Protein AF-A0A1T4NGG3-F1 (afdb_monomer_lite)

Foldseek 3Di:
DVVVVVVVVVVVVVVCVVPPPADPVNVVVVVVVVVVVVVVVVVVVVVLVVVLVCCCVPVVDDPVVSVVVVVVVLVPDPPVVNVVVD

Organism: NCBI:txid263852

Sequence (86 aa):
TTIVAISYTLLALKQREEIDNRSIGDLFYLMVDELSDLSFVVAFKQLIELFKKISADELVLDDETLNNIISEFLSQLPKNYQRVFW

pLDDT: mean 79.2, std 8.91, range [53.88, 93.31]

Secondary structure (DSSP, 8-state):
-HHHHHHHHHHHHHHHHHH--S-HHHHHHHHHHHHHHHHHHHHHHHHHHHHHHHHHHHH---HHHHHHHHHHHHHHS-HHHHHHH-

Radius of gyration: 24.05 Å; chains: 1; bounding box: 58×28×53 Å

Structure (mmCIF, N/CA/C/O backbone):
data_AF-A0A1T4NGG3-F1
#
_entry.id   AF-A0A1T4NGG3-F1
#
loop_
_atom_site.group_PDB
_atom_site.id
_atom_site.type_symbol
_atom_site.label_atom_id
_atom_site.label_alt_id
_atom_site.label_comp_id
_atom_site.label_asym_id
_atom_site.label_entity_id
_atom_site.label_seq_id
_atom_site.pdbx_PDB_ins_code
_atom_site.Cartn_x
_atom_site.Cartn_y
_atom_site.Cartn_z
_atom_site.occupancy
_atom_site.B_iso_or_equiv
_atom_site.auth_seq_id
_atom_site.auth_comp_id
_atom_site.auth_asym_id
_atom_site.auth_atom_id
_atom_site.pdbx_PDB_model_num
ATOM 1 N N . THR A 1 1 ? 35.270 13.091 -31.512 1.00 75.06 1 THR A N 1
ATOM 2 C CA . THR A 1 1 ? 34.695 12.421 -30.324 1.00 75.06 1 THR A CA 1
ATOM 3 C C . THR A 1 1 ? 33.223 12.083 -30.520 1.00 75.06 1 THR A C 1
ATOM 5 O O . THR A 1 1 ? 32.873 10.930 -30.327 1.00 75.06 1 THR A O 1
ATOM 8 N N . THR A 1 2 ? 32.381 13.004 -31.001 1.00 83.00 2 THR A N 1
ATOM 9 C CA . THR A 1 2 ? 30.934 12.778 -31.225 1.00 83.00 2 THR A CA 1
ATOM 10 C C . THR A 1 2 ? 30.606 11.637 -32.193 1.00 83.00 2 THR A C 1
ATOM 12 O O . THR A 1 2 ? 29.766 10.806 -31.883 1.00 83.00 2 THR A O 1
ATOM 15 N N . ILE A 1 3 ? 31.299 11.547 -33.334 1.00 90.94 3 ILE A N 1
ATOM 16 C CA . ILE A 1 3 ? 31.060 10.483 -34.330 1.00 90.94 3 ILE A CA 1
ATOM 17 C C . ILE A 1 3 ? 31.343 9.102 -33.729 1.00 90.94 3 ILE A C 1
ATOM 19 O O . ILE A 1 3 ? 30.530 8.197 -33.844 1.00 90.94 3 ILE A O 1
ATOM 23 N N . VAL A 1 4 ? 32.468 8.966 -33.025 1.00 92.00 4 VAL A N 1
ATOM 24 C CA . VAL A 1 4 ? 32.854 7.715 -32.362 1.00 92.00 4 VAL A CA 1
ATOM 25 C C . VAL A 1 4 ? 31.838 7.340 -31.280 1.00 92.00 4 VAL A C 1
ATOM 27 O O . VAL A 1 4 ? 31.414 6.192 -31.226 1.00 92.00 4 VAL A O 1
ATOM 30 N N . ALA A 1 5 ? 31.383 8.306 -30.475 1.00 88.06 5 ALA A N 1
ATOM 31 C CA . ALA A 1 5 ? 30.349 8.076 -29.467 1.00 88.06 5 ALA A CA 1
ATOM 32 C C . ALA A 1 5 ? 29.026 7.596 -30.089 1.00 88.06 5 ALA A C 1
ATOM 34 O O . ALA A 1 5 ? 28.445 6.633 -29.602 1.00 88.06 5 ALA A O 1
ATOM 35 N N . ILE A 1 6 ? 28.586 8.206 -31.196 1.00 93.31 6 ILE A N 1
ATOM 36 C CA . ILE A 1 6 ? 27.376 7.787 -31.922 1.00 93.31 6 ILE A CA 1
ATOM 37 C C . ILE A 1 6 ? 27.526 6.358 -32.459 1.00 93.31 6 ILE A C 1
ATOM 39 O O . ILE A 1 6 ? 26.604 5.557 -32.316 1.00 93.31 6 ILE A O 1
ATOM 43 N N . SER A 1 7 ? 28.685 6.013 -33.024 1.00 90.94 7 SER A N 1
ATOM 44 C CA . SER A 1 7 ? 28.947 4.662 -33.530 1.00 90.94 7 SER A CA 1
ATOM 45 C C . SER A 1 7 ? 28.901 3.607 -32.424 1.00 90.94 7 SER A C 1
ATOM 47 O O . SER A 1 7 ? 28.314 2.547 -32.624 1.00 90.94 7 SER A O 1
ATOM 49 N N . TYR A 1 8 ? 29.464 3.898 -31.246 1.00 93.06 8 TYR A N 1
ATOM 50 C CA . TYR A 1 8 ? 29.378 2.993 -30.096 1.00 93.06 8 TYR A CA 1
ATOM 51 C C . TYR A 1 8 ? 27.947 2.855 -29.572 1.00 93.06 8 TYR A C 1
ATOM 53 O O . TYR A 1 8 ? 27.526 1.741 -29.273 1.00 93.06 8 TYR A O 1
ATOM 61 N N . THR A 1 9 ? 27.175 3.944 -29.518 1.00 91.25 9 THR A N 1
ATOM 62 C CA . THR A 1 9 ? 25.757 3.893 -29.132 1.00 91.25 9 THR A CA 1
ATOM 63 C C . THR A 1 9 ? 24.947 3.030 -30.099 1.00 91.25 9 THR A C 1
ATOM 65 O O . THR A 1 9 ? 24.163 2.191 -29.664 1.00 91.25 9 THR A O 1
ATOM 68 N N . LEU A 1 10 ? 25.158 3.184 -31.409 1.00 92.31 10 LEU A N 1
ATOM 69 C CA . LEU A 1 10 ? 24.472 2.380 -32.421 1.00 92.31 10 LEU A CA 1
ATOM 70 C C . LEU A 1 10 ? 24.858 0.897 -32.333 1.00 92.31 10 LEU A C 1
ATOM 72 O O . LEU A 1 10 ? 23.993 0.029 -32.431 1.00 92.31 10 LEU A O 1
ATOM 76 N N . LEU A 1 11 ? 26.142 0.604 -32.116 1.00 89.44 11 LEU A N 1
ATOM 77 C CA . LEU A 1 11 ? 26.631 -0.765 -31.964 1.00 89.44 11 LEU A CA 1
ATOM 78 C C . LEU A 1 11 ? 26.064 -1.430 -30.703 1.00 89.44 11 LEU A C 1
ATOM 80 O O . LEU A 1 11 ? 25.629 -2.574 -30.768 1.00 89.44 11 LEU A O 1
ATOM 84 N N . ALA A 1 12 ? 26.003 -0.707 -29.583 1.00 84.00 12 ALA A N 1
ATOM 85 C CA . ALA A 1 12 ? 25.399 -1.197 -28.346 1.00 84.00 12 ALA A CA 1
ATOM 86 C C . ALA A 1 12 ? 23.893 -1.467 -28.504 1.00 84.00 12 ALA A C 1
ATOM 88 O O . ALA A 1 12 ? 23.388 -2.459 -27.981 1.00 84.00 12 ALA A O 1
ATOM 89 N N . LEU A 1 13 ? 23.178 -0.624 -29.259 1.00 83.31 13 LEU A N 1
ATOM 90 C CA . LEU A 1 13 ? 21.772 -0.860 -29.601 1.00 83.31 13 LEU A CA 1
ATOM 91 C C . LEU A 1 13 ? 21.603 -2.130 -30.438 1.00 83.31 13 LEU A C 1
ATOM 93 O O . LEU A 1 13 ? 20.753 -2.954 -30.115 1.00 83.31 13 LEU A O 1
ATOM 97 N N . LYS A 1 14 ? 22.441 -2.324 -31.461 1.00 83.88 14 LYS A N 1
ATOM 98 C CA . LYS A 1 14 ? 22.408 -3.531 -32.300 1.00 83.88 14 LYS A CA 1
ATOM 99 C C . LYS A 1 14 ? 22.747 -4.795 -31.520 1.00 83.88 14 LYS A C 1
ATOM 101 O O . LYS A 1 14 ? 22.056 -5.796 -31.649 1.00 83.88 14 LYS A O 1
ATOM 106 N N . GLN A 1 15 ? 23.753 -4.720 -30.657 1.00 83.38 15 GLN A N 1
ATOM 107 C CA . GLN A 1 15 ? 24.117 -5.815 -29.769 1.00 83.38 15 GLN A CA 1
ATOM 108 C C . GLN A 1 15 ? 22.973 -6.168 -28.809 1.00 83.38 15 GLN A C 1
ATOM 110 O O . GLN A 1 15 ? 22.735 -7.344 -28.548 1.00 83.38 15 GLN A O 1
ATOM 115 N N . ARG A 1 16 ? 22.243 -5.169 -28.297 1.00 79.00 16 ARG A N 1
ATOM 116 C CA . ARG A 1 16 ? 21.061 -5.408 -27.466 1.00 79.00 16 ARG A CA 1
ATOM 117 C C . ARG A 1 16 ? 19.925 -6.045 -28.266 1.00 79.00 16 ARG A C 1
ATOM 119 O O . ARG A 1 16 ? 19.343 -6.988 -27.766 1.00 79.00 16 ARG A O 1
ATOM 126 N N . GLU A 1 17 ? 19.645 -5.591 -29.487 1.00 75.94 17 GLU A N 1
ATOM 127 C CA . GLU A 1 17 ? 18.631 -6.215 -30.358 1.00 75.94 17 GLU A CA 1
ATOM 128 C C . GLU A 1 17 ? 18.946 -7.683 -30.698 1.00 75.94 17 GLU A C 1
ATOM 130 O O . GLU A 1 17 ? 18.024 -8.481 -30.830 1.00 75.94 17 GLU A O 1
ATOM 135 N N . GLU A 1 18 ? 20.224 -8.047 -30.846 1.00 78.88 18 GLU A N 1
ATOM 136 C CA . GLU A 1 18 ? 20.623 -9.425 -31.175 1.00 78.88 18 GLU A CA 1
ATOM 137 C C . GLU A 1 18 ? 20.7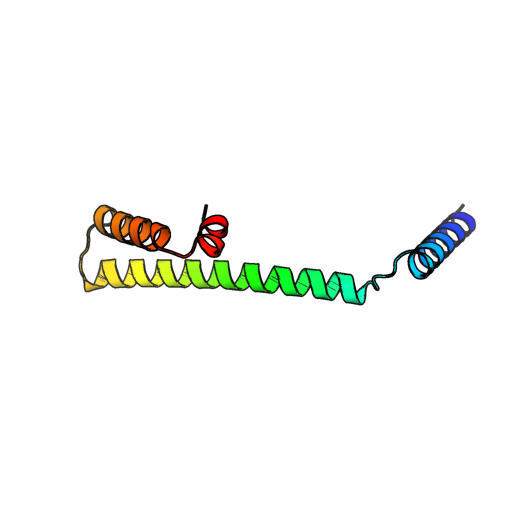07 -10.362 -29.960 1.00 78.88 18 GLU A C 1
ATOM 139 O O . GLU A 1 18 ? 20.490 -11.564 -30.105 1.00 78.88 18 GLU A O 1
ATOM 144 N N . ILE A 1 19 ? 21.053 -9.846 -28.775 1.00 77.75 19 ILE A N 1
ATOM 145 C CA . ILE A 1 19 ? 21.280 -10.660 -27.565 1.00 77.75 19 ILE A CA 1
ATOM 146 C C . ILE A 1 19 ? 20.058 -10.661 -26.636 1.00 77.75 19 ILE A C 1
ATOM 148 O O . ILE A 1 19 ? 19.790 -11.661 -25.966 1.00 77.75 19 ILE A O 1
ATOM 152 N N . ASP A 1 20 ? 19.332 -9.545 -26.555 1.00 70.50 20 ASP A N 1
ATOM 153 C CA . ASP A 1 20 ? 18.165 -9.398 -25.689 1.00 70.50 20 ASP A CA 1
ATOM 154 C C . ASP A 1 20 ? 16.921 -9.893 -26.427 1.00 70.50 20 ASP A C 1
ATOM 156 O O . ASP A 1 20 ? 16.351 -9.221 -27.283 1.00 70.50 20 ASP A O 1
ATOM 160 N N . ASN A 1 21 ? 16.482 -11.098 -26.073 1.00 67.19 21 ASN A N 1
ATOM 161 C CA . ASN A 1 21 ? 15.277 -11.706 -26.632 1.00 67.19 21 ASN A CA 1
ATOM 162 C C . ASN A 1 21 ? 13.987 -10.961 -26.223 1.00 67.19 21 ASN A C 1
ATOM 164 O O . ASN A 1 21 ? 12.906 -11.342 -26.671 1.00 67.19 21 ASN A O 1
ATOM 168 N N . ARG A 1 22 ? 14.076 -9.956 -25.334 1.00 66.56 22 ARG A N 1
ATOM 169 C CA . ARG A 1 22 ? 12.955 -9.109 -24.916 1.00 66.56 22 ARG A CA 1
ATOM 170 C C . ARG A 1 22 ? 13.022 -7.786 -25.658 1.00 66.56 22 ARG A C 1
ATOM 172 O O . ARG A 1 22 ? 13.953 -6.999 -25.490 1.00 66.56 22 ARG A O 1
ATOM 179 N N . SER A 1 23 ? 11.997 -7.508 -26.452 1.00 72.88 23 SER A N 1
ATOM 180 C CA . SER A 1 23 ? 11.867 -6.193 -27.068 1.00 72.88 23 SER A CA 1
ATOM 181 C C . SER A 1 23 ? 11.609 -5.131 -25.988 1.00 72.88 23 SER A C 1
ATOM 183 O O . SER A 1 23 ? 11.082 -5.416 -24.911 1.00 72.88 23 SER A O 1
ATOM 185 N N . ILE A 1 24 ? 11.928 -3.865 -26.275 1.00 70.19 24 ILE A N 1
ATOM 186 C CA . ILE A 1 24 ? 11.527 -2.738 -25.410 1.00 70.19 24 ILE A CA 1
ATOM 187 C C . ILE A 1 24 ? 10.003 -2.744 -25.179 1.00 70.19 24 ILE A C 1
ATOM 189 O O . ILE A 1 24 ? 9.548 -2.356 -24.106 1.00 70.19 24 ILE A O 1
ATOM 193 N N . GLY A 1 25 ? 9.228 -3.23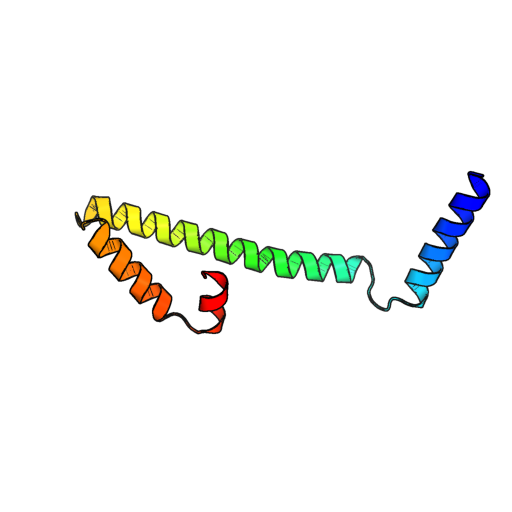4 -26.153 1.00 73.19 25 GLY A N 1
ATOM 194 C CA . GLY A 1 25 ? 7.787 -3.437 -26.021 1.00 73.19 25 GLY A CA 1
ATOM 195 C C . GLY A 1 25 ? 7.420 -4.447 -24.933 1.00 73.19 25 GLY A C 1
ATOM 196 O O . GLY A 1 25 ? 6.523 -4.169 -24.143 1.00 73.19 25 GLY A O 1
ATOM 197 N N . ASP A 1 26 ? 8.148 -5.558 -24.820 1.00 72.31 26 ASP A N 1
ATOM 198 C CA . ASP A 1 26 ? 7.907 -6.570 -23.780 1.00 72.31 26 ASP A CA 1
ATOM 199 C C . ASP A 1 26 ? 8.258 -6.043 -22.386 1.00 72.31 26 ASP A C 1
ATOM 201 O O . ASP A 1 26 ? 7.535 -6.289 -21.424 1.00 72.31 26 ASP A O 1
ATOM 205 N N . LEU A 1 27 ? 9.338 -5.263 -22.269 1.00 75.00 27 LEU A N 1
ATOM 206 C CA . LEU A 1 27 ? 9.688 -4.592 -21.013 1.00 75.00 27 LEU A CA 1
ATOM 207 C C . LEU A 1 27 ? 8.641 -3.543 -20.622 1.00 75.00 27 LEU A C 1
ATOM 209 O O . LEU A 1 27 ? 8.283 -3.445 -19.452 1.00 75.00 27 LEU A O 1
ATOM 213 N N . PHE A 1 28 ? 8.127 -2.782 -21.589 1.00 73.19 28 PHE A N 1
ATOM 214 C CA . PHE A 1 28 ? 7.032 -1.846 -21.352 1.00 73.19 28 PHE A CA 1
ATOM 215 C C . PHE A 1 28 ? 5.763 -2.577 -20.901 1.00 73.19 28 PHE A C 1
ATOM 217 O O . PHE A 1 28 ? 5.127 -2.144 -19.946 1.00 73.19 28 PHE A O 1
ATOM 224 N N . TYR A 1 29 ? 5.429 -3.706 -21.528 1.00 75.75 29 TYR A N 1
ATOM 225 C CA . TYR A 1 29 ? 4.269 -4.513 -21.155 1.00 75.75 29 TYR A CA 1
ATOM 226 C C . TYR A 1 29 ? 4.387 -5.061 -19.728 1.00 75.75 29 TYR A C 1
ATOM 228 O O . TYR A 1 29 ? 3.452 -4.921 -18.948 1.00 75.75 29 TYR A O 1
ATOM 236 N N . LEU A 1 30 ? 5.555 -5.596 -19.355 1.00 75.06 30 LEU A N 1
ATOM 237 C CA . LEU A 1 30 ? 5.828 -6.071 -17.993 1.00 75.06 30 LEU A CA 1
ATOM 238 C C . LEU A 1 30 ? 5.717 -4.949 -16.951 1.00 75.06 30 LEU A C 1
ATOM 240 O O . LEU A 1 30 ? 5.134 -5.155 -15.892 1.00 75.06 30 LEU A O 1
ATOM 244 N N . MET A 1 31 ? 6.217 -3.746 -17.257 1.00 69.00 31 MET A N 1
ATOM 245 C CA . MET A 1 31 ? 6.064 -2.601 -16.351 1.00 69.00 31 MET A CA 1
ATOM 246 C C . MET A 1 31 ? 4.606 -2.140 -16.227 1.00 69.00 31 MET A C 1
ATOM 248 O O . MET A 1 31 ? 4.187 -1.723 -15.152 1.00 69.00 31 MET A O 1
ATOM 252 N N . VAL A 1 32 ? 3.827 -2.185 -17.310 1.00 72.06 32 VAL A N 1
ATOM 253 C CA . VAL A 1 32 ? 2.403 -1.814 -17.289 1.00 72.06 32 VAL A CA 1
ATOM 254 C C . VAL A 1 32 ? 1.569 -2.827 -16.503 1.00 72.06 32 VAL A C 1
ATOM 256 O O . VAL A 1 32 ? 0.662 -2.419 -15.778 1.00 72.06 32 VAL A O 1
ATOM 259 N N . ASP A 1 33 ? 1.891 -4.114 -16.602 1.00 73.25 33 ASP A N 1
ATOM 260 C CA . ASP A 1 33 ? 1.245 -5.174 -15.823 1.00 73.25 33 ASP A CA 1
ATOM 261 C C . ASP A 1 33 ? 1.474 -4.962 -14.314 1.00 73.25 33 ASP A C 1
ATOM 263 O O . ASP A 1 33 ? 0.516 -4.880 -13.547 1.00 73.25 33 ASP A O 1
ATOM 267 N N . GLU A 1 34 ? 2.716 -4.694 -13.893 1.00 63.94 34 GLU A N 1
ATOM 268 C CA . GLU A 1 34 ? 3.037 -4.370 -12.491 1.00 63.94 34 GLU A CA 1
ATOM 269 C C . GLU A 1 34 ? 2.398 -3.050 -12.005 1.00 63.94 34 GLU A C 1
ATOM 271 O O . GLU A 1 34 ? 2.009 -2.923 -10.839 1.00 63.94 34 GLU A O 1
ATOM 276 N N . LEU A 1 35 ? 2.238 -2.052 -12.885 1.00 63.78 35 LEU A N 1
ATOM 277 C CA . LEU A 1 35 ? 1.530 -0.803 -12.564 1.00 63.78 35 LEU A CA 1
ATOM 278 C C . LEU A 1 35 ? 0.031 -1.026 -12.306 1.00 63.78 35 LEU A C 1
ATOM 280 O O . LEU A 1 35 ? -0.576 -0.270 -11.540 1.00 63.78 35 LEU A O 1
ATOM 284 N N . SER A 1 36 ? -0.575 -2.043 -12.924 1.00 62.06 36 SER A N 1
ATOM 285 C CA . SER A 1 36 ? -1.989 -2.371 -12.716 1.00 62.06 36 SER A CA 1
ATOM 286 C C . SER A 1 36 ? -2.252 -2.907 -11.301 1.00 62.06 36 SER A C 1
ATOM 288 O O . SER A 1 36 ? -3.220 -2.497 -10.653 1.00 62.06 36 SER A O 1
ATOM 290 N N . ASP A 1 37 ? -1.324 -3.695 -10.755 1.00 62.03 37 ASP A N 1
ATOM 291 C CA . ASP A 1 37 ? -1.382 -4.175 -9.373 1.00 62.03 37 ASP A CA 1
ATOM 292 C C . ASP A 1 37 ? -1.220 -3.030 -8.362 1.00 62.03 37 ASP A C 1
ATOM 294 O O . ASP A 1 37 ? -1.947 -2.961 -7.364 1.00 62.03 37 ASP A O 1
ATOM 298 N N . LEU A 1 38 ? -0.335 -2.064 -8.642 1.00 65.69 38 LEU A N 1
ATOM 299 C CA . LEU A 1 38 ? -0.206 -0.846 -7.832 1.00 65.69 38 LEU A CA 1
ATOM 300 C C . LEU A 1 38 ? -1.530 -0.059 -7.798 1.00 65.69 38 LEU A C 1
ATOM 302 O O . LEU A 1 38 ? -1.925 0.457 -6.749 1.00 65.69 38 LEU A O 1
ATOM 306 N N . SER A 1 39 ? -2.248 -0.003 -8.924 1.00 73.25 39 SER A N 1
ATOM 307 C CA . SER A 1 39 ? -3.560 0.646 -9.006 1.00 73.25 39 SER A CA 1
ATOM 308 C C . SER A 1 39 ? -4.612 -0.061 -8.148 1.00 73.25 39 SER A C 1
ATOM 310 O O . SER A 1 39 ? -5.363 0.615 -7.439 1.00 73.25 39 SER A O 1
ATOM 312 N N . PHE A 1 40 ? -4.635 -1.397 -8.140 1.00 77.00 40 PHE A N 1
ATOM 313 C CA . PHE A 1 40 ? -5.576 -2.169 -7.326 1.00 77.00 40 PHE A CA 1
ATOM 314 C C . PHE A 1 40 ? -5.380 -1.922 -5.826 1.00 77.00 40 PHE A C 1
ATOM 316 O O . PHE A 1 40 ? -6.342 -1.657 -5.107 1.00 77.00 40 PHE A O 1
ATOM 323 N N . VAL A 1 41 ? -4.136 -1.953 -5.348 1.00 80.88 41 VAL A N 1
ATOM 324 C CA . VAL A 1 41 ? -3.809 -1.744 -3.926 1.00 80.88 41 VAL A CA 1
ATOM 325 C C . VAL A 1 41 ? -4.209 -0.348 -3.466 1.00 80.88 41 VAL A C 1
ATOM 327 O O . VAL A 1 41 ? -4.746 -0.181 -2.369 1.00 80.88 41 VAL A O 1
ATOM 330 N N . VAL A 1 42 ? -3.965 0.658 -4.306 1.00 82.50 42 VAL A N 1
ATOM 331 C CA . VAL A 1 42 ? -4.350 2.046 -4.030 1.00 82.50 42 VAL A CA 1
ATOM 332 C C . VAL A 1 42 ? -5.872 2.186 -3.987 1.00 82.50 42 VAL A C 1
ATOM 334 O O . VAL A 1 42 ? -6.397 2.742 -3.023 1.00 82.50 42 VAL A O 1
ATOM 337 N N . ALA A 1 43 ? -6.590 1.628 -4.966 1.00 84.31 43 ALA A N 1
ATOM 338 C CA . ALA A 1 43 ? -8.052 1.648 -4.987 1.00 84.31 43 ALA A CA 1
ATOM 339 C C . ALA A 1 43 ? -8.654 0.917 -3.775 1.00 84.31 43 ALA A C 1
ATOM 341 O O . ALA A 1 43 ? -9.607 1.392 -3.158 1.00 84.31 43 ALA A O 1
ATOM 342 N N . PHE A 1 44 ? -8.065 -0.212 -3.381 1.00 84.25 44 PHE A N 1
ATOM 343 C CA . PHE A 1 44 ? -8.507 -0.983 -2.224 1.00 84.25 44 PHE A CA 1
ATOM 344 C C . PHE A 1 44 ? -8.284 -0.232 -0.904 1.00 84.25 44 PHE A C 1
ATOM 346 O O . PHE A 1 44 ? -9.166 -0.222 -0.045 1.00 84.25 44 PHE A O 1
ATOM 353 N N . LYS A 1 45 ? -7.150 0.466 -0.749 1.00 84.88 45 LYS A N 1
ATOM 354 C CA . LYS A 1 45 ? -6.909 1.348 0.407 1.00 84.88 45 LYS A CA 1
ATOM 355 C C . LYS A 1 45 ? -7.950 2.467 0.491 1.00 84.88 45 LYS A C 1
ATOM 357 O O . LYS A 1 45 ? -8.515 2.678 1.561 1.00 84.88 45 LYS A O 1
ATOM 362 N N . GLN A 1 46 ? -8.258 3.119 -0.631 1.00 88.06 46 GLN A N 1
ATOM 363 C CA . GLN A 1 46 ? -9.292 4.160 -0.692 1.00 88.06 46 GLN A CA 1
ATOM 364 C C . GLN A 1 46 ? -10.683 3.623 -0.330 1.00 88.06 46 GLN A C 1
ATOM 366 O O . GLN A 1 46 ? -11.449 4.295 0.360 1.00 88.06 46 GLN A O 1
ATOM 371 N N . LEU A 1 47 ? -11.006 2.396 -0.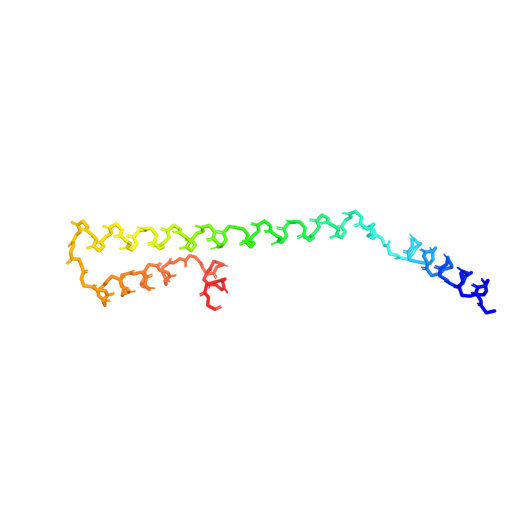750 1.00 88.06 47 LEU A N 1
ATOM 372 C CA . LEU A 1 47 ? -12.257 1.733 -0.385 1.00 88.06 47 LEU A CA 1
ATOM 373 C C . LEU A 1 47 ? -12.356 1.514 1.133 1.00 88.06 47 LEU A C 1
ATOM 375 O O . LEU A 1 47 ? -13.396 1.792 1.728 1.00 88.06 47 LEU A O 1
ATOM 379 N N . ILE A 1 48 ? -11.272 1.053 1.767 1.00 88.06 48 ILE A N 1
ATOM 380 C CA . ILE A 1 48 ? -11.223 0.868 3.222 1.00 88.06 48 ILE A CA 1
ATOM 381 C C . ILE A 1 48 ? -11.365 2.209 3.946 1.00 88.06 48 ILE A C 1
ATOM 383 O O . ILE A 1 48 ? -12.111 2.288 4.916 1.00 88.06 48 ILE A O 1
ATOM 387 N N . GLU A 1 49 ? -10.709 3.273 3.484 1.00 87.94 49 GLU A N 1
ATOM 388 C CA . GLU A 1 49 ? -10.861 4.612 4.074 1.00 87.94 49 GLU A CA 1
ATOM 389 C C . GLU A 1 49 ? -12.300 5.134 3.983 1.00 87.94 49 GLU A C 1
ATOM 391 O O . GLU A 1 49 ? -12.828 5.666 4.961 1.00 87.94 49 GLU A O 1
ATOM 396 N N . LEU A 1 50 ? -12.967 4.936 2.843 1.00 89.00 50 LEU A N 1
ATOM 397 C CA . LEU A 1 50 ? -14.385 5.268 2.693 1.00 89.00 50 LEU A CA 1
ATOM 398 C C . LEU A 1 50 ? -15.258 4.454 3.650 1.00 89.00 50 LEU A C 1
ATOM 400 O O . LEU A 1 50 ? -16.143 5.015 4.293 1.00 89.00 50 LEU A O 1
ATOM 404 N N . PHE A 1 51 ? -14.981 3.157 3.788 1.00 86.12 51 PHE A N 1
ATOM 405 C CA . PHE A 1 51 ? -15.684 2.293 4.731 1.00 86.12 51 PHE A CA 1
ATOM 406 C C . PHE A 1 51 ? -15.500 2.755 6.184 1.00 86.12 51 PHE A C 1
ATOM 408 O O . PHE A 1 51 ? -16.481 2.804 6.931 1.00 86.12 51 PHE A O 1
ATOM 415 N N . LYS A 1 52 ? -14.280 3.161 6.574 1.00 85.25 52 LYS A N 1
ATOM 416 C CA . LYS A 1 52 ? -14.010 3.760 7.892 1.00 85.25 52 LYS A CA 1
ATOM 417 C C . LYS A 1 52 ? -14.866 4.996 8.116 1.00 85.25 52 LYS A C 1
ATOM 419 O O . LYS A 1 52 ? -15.536 5.096 9.135 1.00 85.25 52 LYS A O 1
ATOM 424 N N . LYS A 1 53 ? -14.868 5.909 7.145 1.00 85.62 53 LYS A N 1
ATOM 425 C CA . LYS A 1 53 ? -15.593 7.176 7.243 1.00 85.62 53 LYS A CA 1
ATOM 426 C C . LYS A 1 53 ? -17.099 6.968 7.400 1.00 85.62 53 LYS A C 1
ATOM 428 O O . LYS A 1 53 ? -17.696 7.548 8.296 1.00 85.62 53 LYS A O 1
ATOM 433 N N . ILE A 1 54 ? -17.691 6.101 6.577 1.00 84.00 54 ILE A N 1
ATOM 434 C CA . ILE A 1 54 ? -19.121 5.769 6.665 1.00 84.00 54 ILE A CA 1
ATOM 435 C C . ILE A 1 54 ? -19.438 5.132 8.022 1.00 84.00 54 ILE A C 1
ATOM 437 O O . ILE A 1 54 ? -20.412 5.500 8.667 1.00 84.00 54 ILE A O 1
ATOM 441 N N . SER A 1 55 ? -18.593 4.212 8.487 1.00 80.75 55 SER A N 1
ATOM 442 C CA . SER A 1 55 ? -18.807 3.522 9.762 1.00 80.75 55 SER A CA 1
ATOM 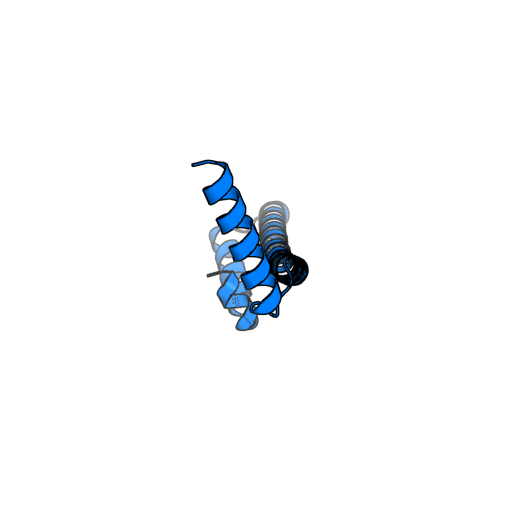443 C C . SER A 1 55 ? -18.655 4.455 10.972 1.00 80.75 55 SER A C 1
ATOM 445 O O . SER A 1 55 ? -19.382 4.303 11.949 1.00 80.75 55 SER A O 1
ATOM 447 N N . ALA A 1 56 ? -17.756 5.438 10.915 1.00 79.12 56 ALA A N 1
ATOM 448 C CA . ALA A 1 56 ? -17.620 6.451 11.958 1.00 79.12 56 ALA A CA 1
ATOM 449 C C . ALA A 1 56 ? -18.835 7.397 11.998 1.00 79.12 56 ALA A C 1
ATOM 451 O O . ALA A 1 56 ? -19.370 7.662 13.074 1.00 79.12 56 ALA A O 1
ATOM 452 N N . ASP A 1 57 ? -19.307 7.851 10.831 1.00 77.31 57 ASP A N 1
ATOM 453 C CA . ASP A 1 57 ? -20.421 8.800 10.724 1.00 77.31 57 ASP A CA 1
ATOM 454 C C . ASP A 1 57 ? -21.789 8.151 11.027 1.00 77.31 57 ASP A C 1
ATOM 456 O O . ASP A 1 57 ? -22.635 8.765 11.676 1.00 77.31 57 ASP A O 1
ATOM 460 N N . GLU A 1 58 ? -22.028 6.916 10.569 1.00 72.69 58 GLU A N 1
ATOM 461 C CA . GLU A 1 58 ? -23.352 6.272 10.614 1.00 72.69 58 GLU A CA 1
ATOM 462 C C . GLU A 1 58 ? -23.526 5.303 11.796 1.00 72.69 58 GLU A C 1
ATOM 464 O O . GLU A 1 58 ? -24.634 5.160 12.314 1.00 72.69 58 GLU A O 1
ATOM 469 N N . LEU A 1 59 ? -22.446 4.662 12.264 1.00 70.81 59 LEU A N 1
ATOM 470 C CA . LEU A 1 59 ? -22.497 3.686 13.365 1.00 70.81 59 LEU A CA 1
ATOM 471 C C . LEU A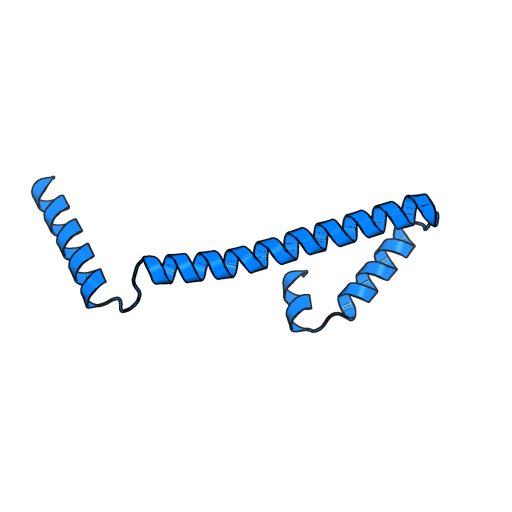 1 59 ? -21.952 4.231 14.694 1.00 70.81 59 LEU A C 1
ATOM 473 O O . LEU A 1 59 ? -22.036 3.523 15.697 1.00 70.81 59 LEU A O 1
ATOM 477 N N . VAL A 1 60 ? -21.414 5.462 14.719 1.00 74.38 60 VAL A N 1
ATOM 478 C CA . VAL A 1 60 ? -20.790 6.101 15.901 1.00 74.38 60 VAL A CA 1
ATOM 479 C C . VAL A 1 60 ? -19.827 5.136 16.609 1.00 74.38 60 VAL A C 1
ATOM 481 O O . VAL A 1 60 ? -19.814 4.996 17.833 1.00 74.38 60 VAL A O 1
ATOM 484 N N . LEU A 1 61 ? -19.061 4.390 15.814 1.00 75.81 61 LEU A N 1
ATOM 485 C CA . LEU A 1 61 ? -18.045 3.483 16.325 1.00 75.81 61 LEU A CA 1
ATOM 486 C C . LEU A 1 61 ? -16.826 4.293 16.748 1.00 75.81 61 LEU A C 1
ATOM 488 O O . LEU A 1 61 ? -16.404 5.209 16.045 1.00 75.81 61 LEU A O 1
ATOM 492 N N . ASP A 1 62 ? -16.251 3.927 17.889 1.00 80.75 62 ASP A N 1
ATOM 493 C CA . ASP A 1 62 ? -14.991 4.505 18.330 1.00 80.75 62 ASP A CA 1
ATOM 494 C C . ASP A 1 62 ? -13.854 4.087 17.384 1.00 80.75 62 ASP A C 1
ATOM 496 O O . ASP A 1 62 ? -13.789 2.929 16.949 1.00 80.75 62 ASP A O 1
ATOM 500 N N . ASP A 1 63 ? -12.949 5.020 17.080 1.00 79.31 63 ASP A N 1
ATOM 501 C CA . ASP A 1 63 ? -11.863 4.818 16.114 1.00 79.31 63 ASP A CA 1
ATOM 502 C C . ASP A 1 63 ? -10.989 3.609 16.478 1.00 79.31 63 ASP A C 1
ATOM 504 O O . ASP A 1 63 ? -10.501 2.900 15.592 1.00 79.31 63 ASP A O 1
ATOM 508 N N . GLU A 1 64 ? -10.804 3.321 17.769 1.00 83.81 64 GLU A N 1
ATOM 509 C CA . GLU A 1 64 ? -10.022 2.172 18.229 1.00 83.81 64 GLU A CA 1
ATOM 510 C C . GLU A 1 64 ? -10.711 0.849 17.866 1.00 83.81 64 GLU A C 1
ATOM 512 O O . GLU A 1 64 ? -10.089 -0.061 17.308 1.00 83.81 64 GLU A O 1
ATOM 517 N N . THR A 1 65 ? -12.024 0.765 18.095 1.00 83.50 65 THR A N 1
ATOM 518 C CA . THR A 1 65 ? -12.821 -0.421 17.747 1.00 83.50 65 THR A CA 1
ATOM 519 C C . THR A 1 65 ? -12.844 -0.665 16.242 1.00 83.50 65 THR A C 1
ATOM 521 O O . THR A 1 65 ? -12.683 -1.797 15.783 1.00 83.50 65 THR A O 1
ATOM 524 N N . LEU A 1 66 ? -12.958 0.407 15.461 1.00 85.06 66 LEU A N 1
ATOM 525 C CA . LEU A 1 66 ? -13.022 0.359 14.008 1.00 85.06 66 LEU A CA 1
ATOM 526 C C . LEU A 1 66 ? -11.672 -0.079 13.411 1.00 85.06 66 LEU A C 1
ATOM 528 O O . LEU A 1 66 ? -11.619 -0.917 12.504 1.00 85.06 66 LEU A O 1
ATOM 532 N N . ASN A 1 67 ? -10.564 0.427 13.956 1.00 85.25 67 ASN A N 1
ATOM 533 C CA . ASN A 1 67 ? -9.222 0.010 13.556 1.00 85.25 67 ASN A CA 1
ATOM 534 C C . ASN A 1 67 ? -8.938 -1.460 13.894 1.00 85.25 67 ASN A C 1
ATOM 536 O O . ASN A 1 67 ? -8.320 -2.145 13.077 1.00 85.25 67 ASN A O 1
ATOM 540 N N . ASN A 1 68 ? -9.425 -1.959 15.034 1.00 88.06 68 ASN A N 1
ATOM 541 C CA . ASN A 1 68 ? -9.305 -3.374 15.399 1.00 88.06 68 ASN A CA 1
ATOM 542 C C . ASN A 1 68 ? -10.087 -4.289 14.448 1.00 88.06 68 ASN A C 1
ATOM 544 O O . ASN A 1 68 ? -9.564 -5.304 13.999 1.00 88.06 68 ASN A O 1
ATOM 548 N N . ILE A 1 69 ? -11.306 -3.905 14.062 1.00 86.31 69 ILE A N 1
ATOM 549 C CA . ILE A 1 69 ? -12.097 -4.677 13.091 1.00 86.31 69 ILE A CA 1
ATOM 550 C C . ILE A 1 69 ? -11.379 -4.748 11.739 1.00 86.31 69 ILE A C 1
ATOM 552 O O . ILE A 1 69 ? -11.330 -5.802 11.107 1.00 86.31 69 ILE A O 1
ATOM 556 N N . ILE A 1 70 ? -10.794 -3.636 11.288 1.00 86.81 70 ILE A N 1
ATOM 557 C CA . ILE A 1 70 ? -10.090 -3.596 10.002 1.00 86.81 70 ILE A CA 1
ATOM 558 C C . ILE A 1 70 ? -8.773 -4.363 10.051 1.00 86.81 70 ILE A C 1
ATOM 560 O O . ILE A 1 70 ? -8.444 -5.043 9.080 1.00 86.81 70 ILE A O 1
ATOM 564 N N . SER A 1 71 ? -8.024 -4.298 11.150 1.00 85.94 71 SER A N 1
ATOM 565 C CA . SER A 1 71 ? -6.793 -5.079 11.289 1.00 85.94 71 SER A CA 1
ATOM 566 C C . SER A 1 71 ? -7.088 -6.582 11.302 1.00 85.94 71 SER A C 1
ATOM 568 O O . SER A 1 71 ? -6.402 -7.348 10.620 1.00 85.94 71 SER A O 1
ATOM 570 N N . GLU A 1 72 ? -8.162 -6.999 11.973 1.00 89.50 72 GLU A N 1
ATOM 571 C CA . GLU A 1 72 ? -8.612 -8.387 11.976 1.00 89.50 72 GLU A CA 1
ATOM 572 C C . GLU A 1 72 ? -9.110 -8.820 10.590 1.00 89.50 72 GLU A C 1
ATOM 574 O O . GLU A 1 72 ? -8.695 -9.867 10.091 1.00 89.50 72 GLU A O 1
ATOM 579 N N . PHE A 1 73 ? -9.882 -7.981 9.895 1.00 87.06 73 PHE A N 1
ATOM 580 C CA . PHE A 1 73 ? -10.290 -8.222 8.508 1.00 87.06 73 PHE A CA 1
ATOM 581 C C . PHE A 1 73 ? -9.088 -8.406 7.568 1.00 87.06 73 PHE A C 1
ATOM 583 O O . PHE A 1 73 ? -9.039 -9.371 6.804 1.00 87.06 73 PHE A O 1
ATOM 590 N N . LEU A 1 74 ? -8.080 -7.531 7.657 1.00 85.88 74 LEU A N 1
ATOM 591 C CA . LEU A 1 74 ? -6.853 -7.638 6.862 1.00 85.88 74 LEU A CA 1
ATOM 592 C C . LEU A 1 74 ? -6.060 -8.913 7.194 1.00 85.88 74 LEU A C 1
ATOM 594 O O . LEU A 1 74 ? -5.461 -9.509 6.298 1.00 85.88 74 LEU A O 1
ATOM 598 N N . SER A 1 75 ? -6.086 -9.369 8.450 1.00 85.19 75 SER A N 1
ATOM 599 C CA . SER A 1 75 ? -5.432 -10.616 8.873 1.00 85.19 75 SER A CA 1
ATOM 600 C C . SER A 1 75 ? -6.114 -11.883 8.337 1.00 85.19 75 SER A C 1
ATOM 602 O O . SER A 1 75 ? -5.461 -12.916 8.186 1.00 85.19 75 SER A O 1
ATOM 604 N N . GLN A 1 76 ? -7.403 -11.803 7.995 1.00 88.69 76 GLN A N 1
ATOM 605 C CA . GLN A 1 76 ? -8.176 -12.905 7.411 1.00 88.69 76 GLN A CA 1
ATOM 606 C C . GLN A 1 76 ? -8.050 -12.980 5.881 1.00 88.69 76 GLN A C 1
ATOM 608 O O . GLN A 1 76 ? -8.476 -13.965 5.273 1.00 88.69 76 GLN A O 1
ATOM 613 N N . LEU A 1 77 ? -7.458 -11.968 5.233 1.00 84.44 77 LEU A N 1
ATOM 614 C CA . LEU A 1 77 ? -7.241 -12.000 3.789 1.00 84.44 77 LEU A CA 1
ATOM 615 C C . LEU A 1 77 ? -6.296 -13.147 3.389 1.00 84.44 77 LEU A C 1
ATOM 617 O O . LEU A 1 77 ? -5.390 -13.500 4.143 1.00 84.44 77 LEU A O 1
ATOM 621 N N . PRO A 1 78 ? -6.439 -13.709 2.179 1.00 84.56 78 PRO A N 1
ATOM 622 C CA . PRO A 1 78 ? -5.509 -14.705 1.659 1.00 84.56 78 PRO A CA 1
ATOM 623 C C . PRO A 1 78 ? -4.044 -14.225 1.679 1.00 84.56 78 PRO A C 1
ATOM 625 O O . PRO A 1 78 ? -3.739 -13.069 1.374 1.00 84.56 78 PRO A O 1
ATOM 628 N N . LYS A 1 79 ? -3.109 -15.128 2.012 1.00 76.81 79 LYS A N 1
ATOM 629 C CA . LYS A 1 79 ? -1.677 -14.818 2.248 1.00 76.81 79 LYS A CA 1
ATOM 630 C C . LYS A 1 79 ? -0.976 -14.083 1.098 1.00 76.81 79 LYS A C 1
ATOM 632 O O . LYS A 1 79 ? -0.004 -13.369 1.327 1.00 76.81 79 LYS A O 1
ATOM 637 N N . ASN A 1 80 ? -1.435 -14.279 -0.135 1.00 72.94 80 ASN A N 1
ATOM 638 C CA . ASN A 1 80 ? -0.923 -13.602 -1.327 1.00 72.94 80 ASN A CA 1
ATOM 639 C C . ASN A 1 80 ? -1.197 -12.091 -1.310 1.00 72.94 80 ASN A C 1
ATOM 641 O O . ASN A 1 80 ? -0.353 -11.335 -1.777 1.00 72.94 80 ASN A O 1
ATOM 645 N N . TYR A 1 81 ? -2.312 -11.654 -0.725 1.00 68.62 81 TYR A N 1
ATOM 646 C CA . TYR A 1 81 ? -2.655 -10.235 -0.617 1.00 68.62 81 TYR A CA 1
ATOM 647 C C . TYR A 1 81 ? -2.133 -9.599 0.672 1.00 68.62 81 TYR A C 1
ATOM 649 O O . TYR A 1 81 ? -1.812 -8.417 0.665 1.00 68.62 81 TYR A O 1
ATOM 657 N N . GLN A 1 82 ? -1.950 -10.371 1.750 1.00 69.94 82 GLN A N 1
ATOM 658 C CA . GLN A 1 82 ? -1.389 -9.857 3.010 1.00 69.94 82 GLN A CA 1
ATOM 659 C C . GLN A 1 82 ? -0.028 -9.174 2.808 1.00 69.94 82 GLN A C 1
ATOM 661 O O . GLN A 1 82 ? 0.190 -8.086 3.323 1.00 69.94 82 GLN A O 1
ATOM 666 N N . ARG A 1 83 ? 0.866 -9.755 1.997 1.00 65.81 83 ARG A N 1
ATOM 667 C CA . ARG A 1 83 ? 2.217 -9.211 1.752 1.00 65.81 83 ARG A CA 1
ATOM 668 C C . ARG A 1 83 ? 2.222 -7.804 1.139 1.00 65.81 83 ARG A C 1
ATOM 670 O O . ARG A 1 83 ? 3.232 -7.126 1.192 1.00 65.81 83 ARG A O 1
ATOM 677 N N . VAL A 1 84 ? 1.126 -7.390 0.513 1.00 64.81 84 VAL A N 1
ATOM 678 C CA . VAL A 1 84 ? 1.048 -6.113 -0.205 1.00 64.81 84 VAL A CA 1
ATOM 679 C C . VAL A 1 84 ? 0.596 -4.967 0.713 1.00 64.81 84 VAL A C 1
ATOM 681 O O . VAL A 1 84 ? 0.784 -3.792 0.397 1.00 64.81 84 VAL A O 1
ATOM 684 N N . PHE A 1 85 ? 0.018 -5.298 1.871 1.00 58.75 85 PHE A N 1
ATOM 685 C CA . PHE A 1 85 ? -0.488 -4.329 2.844 1.00 58.75 85 PHE A CA 1
ATOM 686 C C . PHE A 1 85 ? 0.400 -4.178 4.094 1.00 58.75 85 PHE A C 1
ATOM 688 O O . PHE A 1 85 ? 0.095 -3.308 4.910 1.00 58.75 85 PHE A O 1
ATOM 695 N N . TRP A 1 86 ? 1.480 -4.964 4.215 1.00 53.88 86 TRP A N 1
ATOM 696 C CA . TRP A 1 86 ? 2.470 -4.935 5.304 1.00 53.8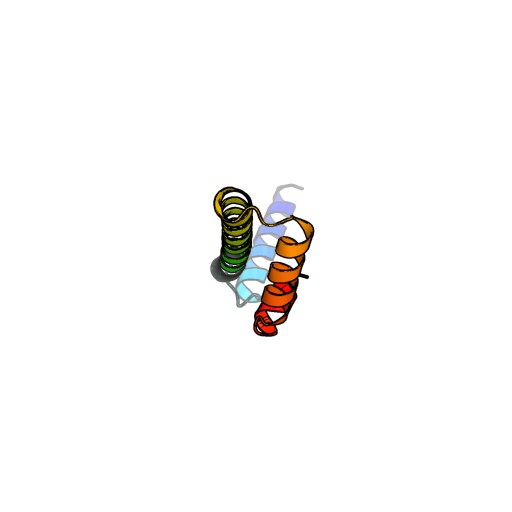8 86 TRP A CA 1
ATOM 697 C C . TRP A 1 86 ? 3.880 -4.641 4.792 1.00 53.88 86 TRP A C 1
ATOM 699 O O . TRP A 1 86 ? 4.235 -5.180 3.721 1.00 53.88 86 TRP A O 1
#